Protein AF-A0A2M6ZAA2-F1 (afdb_monomer_lite)

Structure (mmCIF, N/CA/C/O backbone):
data_AF-A0A2M6ZAA2-F1
#
_entry.id   AF-A0A2M6ZAA2-F1
#
loop_
_atom_site.group_PDB
_atom_site.id
_atom_site.type_symbol
_atom_site.label_atom_id
_atom_site.label_alt_id
_atom_site.label_comp_id
_atom_site.label_asym_id
_atom_site.label_entity_id
_atom_site.label_seq_id
_atom_site.pdbx_PDB_ins_code
_atom_site.Cartn_x
_atom_site.Cartn_y
_atom_site.Cartn_z
_atom_site.occupancy
_atom_site.B_iso_or_equiv
_atom_site.auth_seq_id
_atom_site.auth_comp_id
_atom_site.auth_asym_id
_atom_site.auth_atom_id
_atom_site.pdbx_PDB_model_num
ATOM 1 N N . MET A 1 1 ? 18.338 0.016 -50.285 1.00 61.91 1 MET A N 1
ATOM 2 C CA . MET A 1 1 ? 17.575 -0.849 -49.351 1.00 61.91 1 MET A CA 1
ATOM 3 C C . MET A 1 1 ? 17.799 -0.464 -47.884 1.00 61.91 1 MET A C 1
ATOM 5 O O . MET A 1 1 ? 17.042 -0.902 -47.026 1.00 61.91 1 MET A O 1
ATOM 9 N N . ASP A 1 2 ? 18.756 0.419 -47.592 1.00 65.62 2 ASP A N 1
ATOM 10 C CA . ASP A 1 2 ? 19.138 0.801 -46.224 1.00 65.62 2 ASP A CA 1
ATOM 11 C C . ASP A 1 2 ? 18.143 1.740 -45.528 1.00 65.62 2 ASP A C 1
ATOM 13 O O . ASP A 1 2 ? 17.980 1.675 -44.313 1.00 65.62 2 ASP A O 1
ATOM 17 N N . PHE A 1 3 ? 17.396 2.545 -46.293 1.00 66.25 3 PHE A N 1
ATOM 18 C CA . PHE A 1 3 ? 16.387 3.464 -45.752 1.00 66.25 3 PHE A CA 1
ATOM 19 C C . PHE A 1 3 ? 15.218 2.731 -45.067 1.00 66.25 3 PHE A C 1
ATOM 21 O O . PHE A 1 3 ? 14.824 3.080 -43.958 1.00 66.25 3 PHE A O 1
ATOM 28 N N . LEU A 1 4 ? 14.717 1.648 -45.673 1.00 67.81 4 LEU A N 1
ATOM 29 C CA . LEU A 1 4 ? 13.653 0.820 -45.085 1.00 67.81 4 LEU A CA 1
ATOM 30 C C . LEU A 1 4 ? 14.141 0.045 -43.850 1.00 67.81 4 LEU A C 1
ATOM 32 O O . LEU A 1 4 ? 13.384 -0.151 -42.901 1.00 67.81 4 LEU A O 1
ATOM 36 N N . ARG A 1 5 ? 15.420 -0.351 -43.837 1.00 69.12 5 ARG A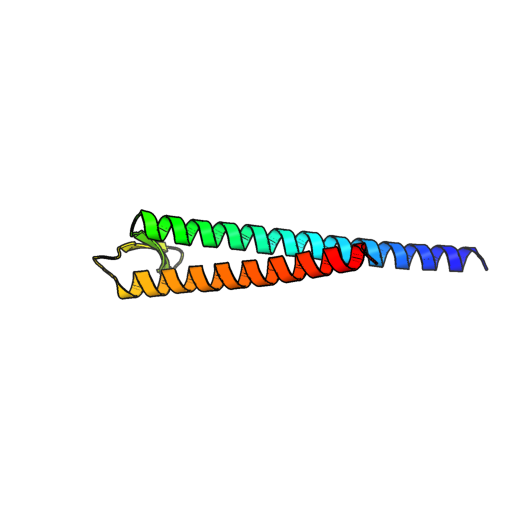 N 1
ATOM 37 C CA . ARG A 1 5 ? 16.045 -1.047 -42.706 1.00 69.12 5 ARG A CA 1
ATOM 38 C C . ARG A 1 5 ? 16.266 -0.099 -41.519 1.00 69.12 5 ARG A C 1
ATOM 40 O O . ARG A 1 5 ? 15.981 -0.475 -40.389 1.00 69.12 5 ARG A O 1
ATOM 47 N N . SER A 1 6 ? 16.675 1.145 -41.777 1.00 72.00 6 SER A N 1
ATOM 48 C CA . SER A 1 6 ? 16.806 2.201 -40.760 1.00 72.00 6 SER A CA 1
ATOM 49 C C . SER A 1 6 ? 15.459 2.561 -40.117 1.00 72.00 6 SER A C 1
ATOM 51 O O . SER A 1 6 ? 15.363 2.667 -38.894 1.00 72.00 6 SER A O 1
ATOM 53 N N . HIS A 1 7 ? 14.392 2.647 -40.917 1.00 70.56 7 HIS A N 1
ATOM 54 C CA . HIS A 1 7 ? 13.053 2.965 -40.418 1.00 70.56 7 HIS A CA 1
ATOM 55 C C . HIS A 1 7 ? 12.464 1.849 -39.536 1.00 70.56 7 HIS A C 1
ATOM 57 O O . HIS A 1 7 ? 11.841 2.128 -38.513 1.00 70.56 7 HIS A O 1
ATOM 63 N N . GLN A 1 8 ? 12.699 0.582 -39.893 1.00 72.25 8 GLN A N 1
ATOM 64 C CA . GLN A 1 8 ? 12.312 -0.576 -39.076 1.00 72.25 8 GLN A CA 1
ATOM 65 C C . GLN A 1 8 ? 13.032 -0.600 -37.719 1.00 72.25 8 GLN A C 1
ATOM 67 O O . GLN A 1 8 ? 12.391 -0.831 -36.695 1.00 72.25 8 GLN A O 1
ATOM 72 N N . ILE A 1 9 ? 14.332 -0.286 -37.688 1.00 74.38 9 ILE A N 1
ATOM 73 C CA . ILE A 1 9 ? 15.112 -0.206 -36.440 1.00 74.38 9 ILE A CA 1
ATOM 74 C C . ILE A 1 9 ? 14.557 0.890 -35.520 1.00 74.38 9 ILE A C 1
ATOM 76 O O . ILE A 1 9 ? 14.405 0.659 -34.323 1.00 74.38 9 ILE A O 1
ATOM 80 N N . TYR A 1 10 ? 14.191 2.051 -36.072 1.00 71.75 10 TYR A N 1
ATOM 81 C CA . TYR A 1 10 ? 13.611 3.156 -35.301 1.00 71.75 10 TYR A CA 1
ATOM 82 C C . TYR A 1 10 ? 12.269 2.800 -34.655 1.00 71.75 10 TYR A C 1
ATOM 84 O O . TYR A 1 10 ? 12.057 3.092 -33.479 1.00 71.75 10 TYR A O 1
ATOM 92 N N . ILE A 1 11 ? 11.372 2.144 -35.398 1.00 73.44 11 ILE A N 1
ATOM 93 C CA . ILE A 1 11 ? 10.057 1.730 -34.882 1.00 73.44 11 ILE A CA 1
ATOM 94 C C . ILE A 1 11 ? 10.225 0.682 -33.772 1.00 73.44 11 ILE A C 1
ATOM 96 O O . ILE A 1 11 ? 9.545 0.750 -32.748 1.00 73.44 11 ILE A O 1
ATOM 100 N N . HIS A 1 12 ? 11.170 -0.248 -33.930 1.00 71.81 12 HIS A N 1
ATOM 101 C CA . HIS A 1 12 ? 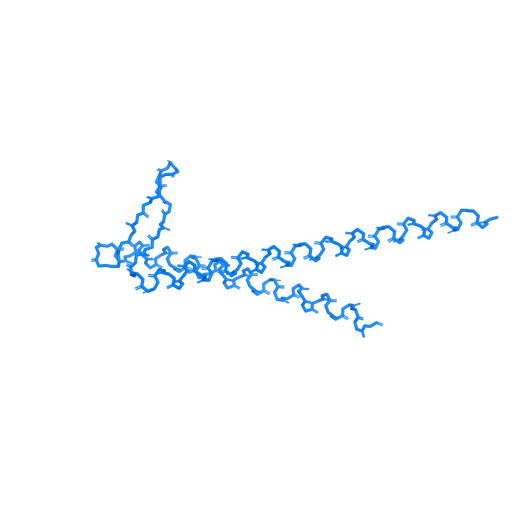11.457 -1.268 -32.922 1.00 71.81 12 HIS A CA 1
ATOM 102 C C . HIS A 1 12 ? 12.085 -0.666 -31.653 1.00 71.81 12 HIS A C 1
ATOM 104 O O . HIS A 1 12 ? 11.688 -1.024 -30.544 1.00 71.81 12 HIS A O 1
ATOM 110 N N . LEU A 1 13 ? 13.009 0.295 -31.794 1.00 67.50 13 LEU A N 1
ATOM 111 C CA . LEU A 1 13 ? 13.586 1.024 -30.657 1.00 67.50 13 LEU A CA 1
ATOM 112 C C . LEU A 1 13 ? 12.526 1.839 -29.906 1.00 67.50 13 LEU A C 1
ATOM 114 O O . LEU A 1 13 ? 12.485 1.800 -28.679 1.00 67.50 13 LEU A O 1
ATOM 118 N N . LEU A 1 14 ? 11.646 2.544 -30.625 1.00 68.38 14 LEU A N 1
ATOM 119 C CA . LEU A 1 14 ? 10.551 3.312 -30.025 1.00 68.38 14 LEU A CA 1
ATOM 120 C C . LEU A 1 14 ? 9.567 2.409 -29.271 1.00 68.38 14 LEU A C 1
ATOM 122 O O . LEU A 1 14 ? 9.179 2.737 -28.150 1.00 68.38 14 LEU A O 1
ATOM 126 N N . GLY A 1 15 ? 9.226 1.246 -29.837 1.00 65.31 15 GLY A N 1
ATOM 127 C CA . GLY A 1 15 ? 8.393 0.244 -29.170 1.00 65.31 15 GLY A CA 1
ATOM 128 C C . GLY A 1 15 ? 9.022 -0.287 -27.877 1.00 65.31 15 GLY A C 1
ATOM 129 O O . GLY A 1 15 ? 8.341 -0.386 -26.855 1.00 65.31 15 GLY A O 1
ATOM 130 N N . ILE A 1 16 ? 10.334 -0.552 -27.883 1.00 63.56 16 ILE A N 1
ATOM 131 C CA . ILE A 1 16 ? 11.073 -0.981 -26.687 1.00 63.56 16 ILE A CA 1
ATOM 132 C C . ILE A 1 16 ? 11.064 0.128 -25.630 1.00 63.56 16 ILE A C 1
ATOM 134 O O . ILE A 1 16 ? 10.685 -0.135 -24.490 1.00 63.56 16 ILE A O 1
ATOM 138 N N . ILE A 1 17 ? 11.385 1.370 -26.003 1.00 61.94 17 ILE A N 1
ATOM 139 C CA . ILE A 1 17 ? 11.424 2.504 -25.069 1.00 61.94 17 ILE A CA 1
ATOM 140 C C . ILE A 1 17 ? 10.041 2.750 -24.446 1.00 61.94 17 ILE A C 1
ATOM 142 O O . ILE A 1 17 ? 9.943 2.873 -23.226 1.00 61.94 17 ILE A O 1
ATOM 146 N N . GLN A 1 18 ? 8.956 2.743 -25.229 1.00 61.69 18 GLN A N 1
ATOM 147 C CA . GLN A 1 18 ? 7.598 2.895 -24.683 1.00 61.69 18 GLN A CA 1
ATOM 148 C C . GLN A 1 18 ? 7.198 1.744 -23.753 1.00 61.69 18 GLN A C 1
ATOM 150 O O . GLN A 1 18 ? 6.612 1.988 -22.698 1.00 61.69 18 GLN A O 1
ATOM 155 N N . SER A 1 19 ? 7.524 0.498 -24.110 1.00 61.72 19 SER A N 1
ATOM 156 C CA . SER A 1 19 ? 7.192 -0.666 -23.275 1.00 61.72 19 SER A CA 1
ATOM 157 C C . SER A 1 19 ? 7.908 -0.642 -21.922 1.00 61.72 19 SER A C 1
ATOM 159 O O . SER A 1 19 ? 7.368 -1.090 -20.911 1.00 61.72 19 SER A O 1
ATOM 161 N N . HIS A 1 20 ? 9.109 -0.069 -21.901 1.00 60.00 20 HIS A N 1
ATOM 162 C CA . HIS A 1 20 ? 9.974 -0.001 -20.737 1.00 60.00 20 HIS A CA 1
ATOM 163 C C . HIS A 1 20 ? 9.551 1.116 -19.774 1.00 60.00 20 HIS A C 1
ATOM 165 O O . HIS A 1 20 ? 9.421 0.886 -18.571 1.00 60.00 20 HIS A O 1
ATOM 171 N N . GLN A 1 21 ? 9.196 2.284 -20.323 1.00 61.19 21 GLN A N 1
ATOM 172 C CA . GLN A 1 21 ? 8.639 3.413 -19.565 1.00 61.19 21 GLN A CA 1
ATOM 173 C C . GLN A 1 21 ? 7.290 3.075 -18.913 1.00 61.19 21 GLN A C 1
ATOM 175 O O . GLN A 1 21 ? 7.012 3.508 -17.797 1.00 61.19 21 GLN A O 1
ATOM 180 N N . GLY A 1 22 ? 6.457 2.259 -19.569 1.00 63.62 22 GLY A N 1
ATOM 181 C CA . GLY A 1 22 ? 5.213 1.781 -18.965 1.00 63.62 22 GLY A CA 1
ATOM 182 C C . GLY A 1 22 ? 5.468 0.978 -17.686 1.00 63.62 22 GLY A C 1
ATOM 183 O O . GLY A 1 22 ? 4.841 1.224 -16.659 1.00 63.62 22 GLY A O 1
ATOM 184 N N . GLN A 1 23 ? 6.430 0.052 -17.712 1.00 66.62 23 GLN A N 1
ATOM 185 C CA . GLN A 1 23 ? 6.709 -0.838 -16.580 1.00 66.62 23 GLN A CA 1
ATOM 186 C C . GLN A 1 23 ? 7.263 -0.093 -15.358 1.00 66.62 23 GLN A C 1
ATOM 188 O O . GLN A 1 23 ? 6.810 -0.356 -14.242 1.00 66.62 23 GLN A O 1
ATOM 193 N N . THR A 1 24 ? 8.166 0.877 -15.548 1.00 69.44 24 THR A N 1
ATOM 194 C CA . THR A 1 24 ? 8.689 1.716 -14.451 1.00 69.44 24 THR A CA 1
ATOM 195 C C . THR A 1 24 ? 7.594 2.568 -13.817 1.00 69.44 24 THR A C 1
ATOM 197 O O . THR A 1 24 ? 7.525 2.659 -12.586 1.00 69.44 24 THR A O 1
ATOM 200 N N . MET A 1 25 ? 6.717 3.173 -14.626 1.00 77.31 25 MET A N 1
ATOM 201 C CA . MET A 1 25 ? 5.608 3.989 -14.121 1.00 77.31 25 MET A CA 1
ATOM 202 C C . MET A 1 25 ? 4.617 3.150 -13.308 1.00 77.31 25 MET A C 1
ATOM 204 O O . MET A 1 25 ? 4.230 3.554 -12.210 1.00 77.31 25 MET A O 1
ATOM 208 N N . PHE A 1 26 ? 4.260 1.953 -13.789 1.00 76.25 26 PHE A N 1
ATOM 209 C CA . PHE A 1 26 ? 3.368 1.053 -13.056 1.00 76.25 26 PHE A CA 1
ATOM 210 C C . PHE A 1 26 ? 4.002 0.528 -11.764 1.00 76.25 26 PHE A C 1
ATOM 212 O O . PHE A 1 26 ? 3.358 0.573 -10.718 1.00 76.25 26 PHE A O 1
ATOM 219 N N . ALA A 1 27 ? 5.258 0.078 -11.794 1.00 73.19 27 ALA A N 1
ATOM 220 C CA . ALA A 1 27 ? 5.948 -0.412 -10.599 1.00 73.19 27 ALA A CA 1
ATOM 221 C C . ALA A 1 27 ? 6.028 0.663 -9.503 1.00 73.19 27 ALA A C 1
ATOM 223 O O . ALA A 1 27 ? 5.689 0.403 -8.347 1.00 73.19 27 ALA A O 1
ATOM 224 N N . THR A 1 28 ? 6.394 1.889 -9.883 1.00 79.69 28 THR A N 1
ATOM 225 C CA . THR A 1 28 ? 6.454 3.031 -8.961 1.00 79.69 28 THR A CA 1
ATOM 226 C C . THR A 1 28 ? 5.078 3.339 -8.373 1.00 79.69 28 THR A C 1
ATOM 228 O O . THR A 1 28 ? 4.946 3.501 -7.162 1.00 79.69 28 THR A O 1
ATOM 231 N N . PHE A 1 29 ? 4.032 3.357 -9.203 1.00 81.38 29 PHE A N 1
ATOM 232 C CA . PHE A 1 29 ? 2.662 3.611 -8.761 1.00 81.38 29 PHE A CA 1
ATOM 233 C C . PHE A 1 29 ? 2.175 2.578 -7.734 1.00 81.38 29 PHE A C 1
ATOM 235 O O . PHE A 1 29 ? 1.668 2.953 -6.676 1.00 81.38 29 PHE A O 1
ATOM 242 N N . PHE A 1 30 ? 2.379 1.285 -8.002 1.00 78.81 30 PHE A N 1
ATOM 243 C CA . PHE A 1 30 ? 1.989 0.214 -7.081 1.00 78.81 30 PHE A CA 1
ATOM 244 C C . PHE A 1 30 ? 2.761 0.262 -5.758 1.00 78.81 30 PHE A C 1
ATOM 246 O O . PHE A 1 30 ? 2.159 0.050 -4.706 1.00 78.81 30 PHE A O 1
ATOM 253 N N . LEU A 1 31 ? 4.056 0.598 -5.785 1.00 80.00 31 LEU A N 1
ATOM 254 C CA . LEU A 1 31 ? 4.850 0.767 -4.565 1.00 80.00 31 LEU A CA 1
ATOM 255 C C . LEU A 1 31 ? 4.397 1.969 -3.732 1.00 80.00 31 LEU A C 1
ATOM 257 O O . LEU A 1 31 ? 4.260 1.844 -2.516 1.00 80.00 31 LEU A O 1
ATOM 261 N N . VAL A 1 32 ? 4.119 3.113 -4.363 1.00 86.31 32 VAL A N 1
ATOM 262 C CA . VAL A 1 32 ? 3.613 4.302 -3.659 1.00 86.31 32 VAL A CA 1
ATOM 263 C C . VAL A 1 32 ? 2.253 4.011 -3.027 1.00 86.31 32 VAL A C 1
ATOM 265 O O . VAL A 1 32 ? 2.040 4.325 -1.858 1.00 86.31 32 VAL A O 1
ATOM 268 N N . ILE A 1 33 ? 1.348 3.358 -3.759 1.00 84.00 33 ILE A N 1
ATOM 269 C CA . ILE A 1 33 ? 0.049 2.942 -3.220 1.00 84.00 33 ILE A CA 1
ATOM 270 C C . ILE A 1 33 ? 0.217 1.967 -2.052 1.00 84.00 33 ILE A C 1
ATOM 272 O O . ILE A 1 33 ? -0.428 2.149 -1.020 1.00 84.00 33 ILE A O 1
ATOM 276 N N . GLY A 1 34 ? 1.098 0.972 -2.176 1.00 80.06 34 GLY A N 1
ATOM 277 C CA . GLY A 1 34 ? 1.387 0.030 -1.095 1.00 80.06 34 GLY A CA 1
ATOM 278 C C . GLY A 1 34 ? 1.908 0.722 0.160 1.00 80.06 34 GLY A C 1
ATOM 279 O O . GLY A 1 34 ? 1.402 0.467 1.252 1.00 80.06 34 GLY A O 1
ATOM 280 N N . ALA A 1 35 ? 2.831 1.675 0.005 1.00 84.44 35 ALA A N 1
ATOM 281 C CA . ALA A 1 35 ? 3.343 2.482 1.108 1.00 84.44 35 ALA A CA 1
ATOM 282 C C . ALA A 1 35 ? 2.247 3.343 1.763 1.00 84.44 35 ALA A C 1
ATOM 284 O O . ALA A 1 35 ? 2.175 3.414 2.990 1.00 84.44 35 ALA A O 1
ATOM 285 N N . LEU A 1 36 ? 1.356 3.953 0.974 1.00 85.94 36 LEU A N 1
ATOM 286 C CA . LEU A 1 36 ? 0.224 4.731 1.493 1.00 85.94 36 LEU A CA 1
ATOM 287 C C . LEU A 1 36 ? -0.761 3.863 2.285 1.00 85.94 36 LEU A C 1
ATOM 289 O O . LEU A 1 36 ? -1.200 4.262 3.366 1.00 85.94 36 LEU A O 1
ATOM 293 N N . PHE A 1 37 ? -1.093 2.672 1.784 1.00 84.06 37 PHE A N 1
ATOM 294 C CA . PHE A 1 37 ? -1.947 1.740 2.519 1.00 84.06 37 PHE A CA 1
ATOM 295 C C . PHE A 1 37 ? -1.265 1.230 3.789 1.00 84.06 37 PHE A C 1
ATOM 297 O O . PHE A 1 37 ? -1.904 1.186 4.839 1.00 84.06 37 PHE A O 1
ATOM 304 N N . PHE A 1 38 ? 0.031 0.915 3.736 1.00 84.38 38 PHE A N 1
ATOM 305 C CA . PHE A 1 38 ? 0.799 0.528 4.919 1.00 84.38 38 PHE A CA 1
ATOM 306 C C . PHE A 1 38 ? 0.805 1.641 5.974 1.00 84.38 38 PHE A C 1
ATOM 308 O O . PHE A 1 38 ? 0.577 1.385 7.156 1.00 84.38 38 PHE A O 1
ATOM 315 N N . TRP A 1 39 ? 0.972 2.894 5.546 1.00 83.75 39 TRP A N 1
ATOM 316 C CA . TRP A 1 39 ? 0.871 4.056 6.425 1.00 83.75 39 TRP A CA 1
ATOM 317 C C . TRP A 1 39 ? -0.520 4.189 7.057 1.00 83.75 39 TRP A C 1
ATOM 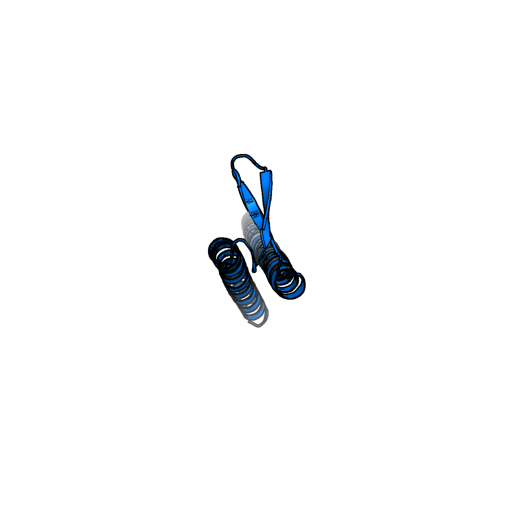319 O O . TRP A 1 39 ? -0.628 4.444 8.255 1.00 83.75 39 TRP A O 1
ATOM 329 N N . MET A 1 40 ? -1.596 3.974 6.290 1.00 81.31 40 MET A N 1
ATOM 330 C CA . MET A 1 40 ? -2.959 3.957 6.837 1.00 81.31 40 MET A CA 1
ATOM 331 C C . MET A 1 40 ? -3.161 2.855 7.879 1.00 81.31 40 MET A C 1
ATOM 333 O O . MET A 1 40 ? -3.795 3.106 8.903 1.00 81.31 40 MET A O 1
ATOM 337 N N . VAL A 1 41 ? -2.621 1.659 7.643 1.00 83.12 41 VAL A N 1
ATOM 338 C CA . VAL A 1 41 ? -2.664 0.539 8.595 1.00 83.12 41 VAL A CA 1
ATOM 339 C C . VAL A 1 41 ? -1.906 0.900 9.875 1.00 83.12 41 VAL A C 1
ATOM 341 O O . VAL A 1 41 ? -2.444 0.738 10.968 1.00 83.12 41 VAL A O 1
ATOM 344 N N . PHE A 1 42 ? -0.696 1.452 9.756 1.00 84.19 42 PHE A N 1
ATOM 345 C CA . PHE A 1 42 ? 0.106 1.876 10.906 1.00 84.19 42 PHE A CA 1
ATOM 346 C C . PHE A 1 42 ? -0.600 2.961 11.726 1.00 84.19 42 PHE A C 1
ATOM 348 O O . PHE A 1 42 ? -0.699 2.866 12.950 1.00 84.19 42 PHE A O 1
ATOM 355 N N . LYS A 1 43 ? -1.161 3.964 11.043 1.00 83.75 43 LYS A N 1
ATOM 356 C CA . LYS A 1 43 ? -1.949 5.020 11.674 1.00 83.75 43 LYS A CA 1
ATOM 357 C C . LYS A 1 43 ? -3.175 4.453 12.391 1.00 83.75 43 LYS A C 1
ATOM 359 O O . LYS A 1 43 ? -3.403 4.791 13.547 1.00 83.75 43 LYS A O 1
ATOM 364 N N . GLY A 1 44 ? -3.909 3.547 11.743 1.00 79.88 44 GLY A N 1
ATOM 365 C CA . GLY A 1 44 ? -5.076 2.897 12.334 1.00 79.88 44 GLY A CA 1
ATOM 366 C C . GLY A 1 44 ? -4.746 2.052 13.563 1.00 79.88 44 GLY A C 1
ATOM 367 O O . GLY A 1 44 ? -5.540 2.006 14.502 1.00 79.88 44 GLY A O 1
ATOM 368 N N . PHE A 1 45 ? -3.570 1.421 13.585 1.00 82.00 45 PHE A N 1
ATOM 369 C CA . PHE A 1 45 ? -3.070 0.677 14.741 1.00 82.00 45 PHE A CA 1
ATOM 370 C C . PHE A 1 45 ? -2.675 1.600 15.904 1.00 82.00 45 PHE A C 1
ATOM 372 O O . PHE A 1 45 ? -3.036 1.323 17.045 1.00 82.00 45 PHE A O 1
ATOM 379 N N . SER A 1 46 ? -1.974 2.702 15.614 1.00 84.75 46 SER A N 1
ATOM 380 C CA . SER A 1 46 ? -1.501 3.663 16.621 1.00 84.75 46 SER A CA 1
ATOM 381 C C . SER A 1 46 ? -2.644 4.459 17.258 1.00 84.75 46 SER A C 1
ATOM 383 O O . SER A 1 46 ? -2.738 4.556 18.478 1.00 84.75 46 SER A O 1
ATOM 385 N N . GLU A 1 47 ? -3.552 4.991 16.438 1.00 85.12 47 GLU A N 1
ATOM 386 C CA . GLU A 1 47 ? -4.659 5.842 16.897 1.00 85.12 47 GLU A CA 1
ATOM 387 C C . GLU A 1 47 ? -5.869 5.029 17.388 1.00 85.12 47 GLU A C 1
ATOM 389 O O . GLU A 1 47 ? -6.807 5.599 17.932 1.00 85.12 47 GLU A O 1
ATOM 394 N N . GLN A 1 48 ? -5.874 3.703 17.181 1.00 83.69 48 GLN A N 1
ATOM 395 C CA . GLN A 1 48 ? -7.026 2.812 17.415 1.00 83.69 48 GLN A CA 1
ATOM 396 C C . GLN A 1 48 ? -8.327 3.276 16.727 1.00 83.69 48 GLN A C 1
ATOM 398 O O . GLN A 1 48 ? -9.440 2.867 17.078 1.00 83.69 48 GLN A O 1
ATOM 403 N N . GLU A 1 49 ? -8.168 4.094 15.689 1.00 85.31 49 GLU A N 1
ATOM 404 C CA . GLU A 1 49 ? -9.216 4.692 14.878 1.00 85.31 49 GLU A CA 1
ATOM 405 C C . GLU A 1 49 ? -8.926 4.416 13.410 1.00 85.31 49 GLU A C 1
ATOM 407 O O . GLU A 1 49 ? -7.832 4.682 12.917 1.00 85.31 49 GLU A O 1
ATOM 412 N N . ILE A 1 50 ? -9.915 3.908 12.680 1.00 83.62 50 ILE A N 1
ATOM 413 C CA . ILE A 1 50 ? -9.780 3.685 11.245 1.00 83.62 50 ILE A CA 1
ATOM 414 C C . ILE A 1 50 ? -10.829 4.469 10.475 1.00 83.62 50 ILE A C 1
ATOM 416 O O . ILE A 1 50 ? -12.024 4.434 10.765 1.00 83.62 50 ILE A O 1
ATOM 420 N N . LYS A 1 51 ? -10.364 5.204 9.465 1.00 83.06 51 LYS A N 1
ATOM 421 C CA . LYS A 1 51 ? -11.230 5.942 8.548 1.00 83.06 51 LYS A CA 1
ATOM 422 C C . LYS A 1 51 ? -11.727 4.969 7.490 1.00 83.06 51 LYS A C 1
ATOM 424 O O . LYS A 1 51 ? -10.951 4.534 6.640 1.00 83.06 51 LYS A O 1
ATOM 429 N N . GLY A 1 52 ? -12.999 4.609 7.564 1.00 76.75 52 GLY A N 1
ATOM 430 C CA . GLY A 1 52 ? -13.668 3.797 6.559 1.00 76.75 52 GLY A CA 1
ATOM 431 C C . GLY A 1 52 ? -14.587 4.632 5.673 1.00 76.75 52 GLY A C 1
ATOM 432 O O . GLY A 1 52 ? -14.915 5.787 5.962 1.00 76.75 52 GLY A O 1
ATOM 433 N N . ARG A 1 53 ? -15.007 4.037 4.556 1.00 70.75 53 ARG A N 1
ATOM 434 C CA . ARG A 1 53 ? -15.969 4.665 3.651 1.00 70.75 53 ARG A CA 1
ATOM 435 C C . ARG A 1 53 ? -17.387 4.424 4.172 1.00 70.75 53 ARG A C 1
ATOM 437 O O . ARG A 1 53 ? -17.827 3.283 4.257 1.00 70.75 53 ARG A O 1
ATOM 444 N N . GLY A 1 54 ? -18.091 5.496 4.517 1.00 69.81 54 GLY A N 1
ATOM 445 C CA . GLY A 1 54 ? -19.528 5.483 4.768 1.00 69.81 54 GLY A CA 1
ATOM 446 C C . GLY A 1 54 ? -20.337 5.499 3.467 1.00 69.81 54 GLY A C 1
ATOM 447 O O . GLY A 1 54 ? -19.790 5.569 2.363 1.00 69.81 54 GLY A O 1
ATOM 448 N N . TRP A 1 55 ? -21.663 5.444 3.592 1.00 60.44 55 TRP A N 1
ATOM 449 C CA . TRP A 1 55 ? -22.572 5.602 2.454 1.00 60.44 55 TRP A CA 1
ATOM 450 C C . TRP A 1 55 ? -22.435 7.007 1.835 1.00 60.44 55 TRP A C 1
ATOM 452 O O . TRP A 1 55 ? -22.459 8.004 2.553 1.00 60.44 55 TRP A O 1
ATOM 462 N N . GLY A 1 56 ? -22.291 7.083 0.505 1.00 62.06 56 GLY A N 1
ATOM 463 C CA . GLY A 1 56 ? -22.339 8.338 -0.263 1.00 62.06 56 GLY A CA 1
ATOM 464 C C . GLY A 1 56 ? -21.192 9.325 0.000 1.00 62.06 56 GLY A C 1
ATOM 465 O O . GLY A 1 56 ? -21.440 10.438 0.444 1.00 62.06 56 GLY A O 1
ATOM 466 N N . PHE A 1 57 ? -19.939 8.930 -0.269 1.00 69.50 57 PHE A N 1
ATOM 467 C CA . PHE A 1 57 ? -18.711 9.741 -0.087 1.00 69.50 57 PHE A CA 1
ATOM 468 C C . PHE A 1 57 ? -18.408 10.227 1.340 1.00 69.50 57 PHE A C 1
ATOM 470 O O . PHE A 1 57 ? -17.353 10.819 1.567 1.00 69.50 57 PHE A O 1
ATOM 477 N N . ASN A 1 58 ? -19.263 9.936 2.316 1.00 77.25 58 ASN A N 1
ATOM 478 C CA . ASN A 1 58 ? -19.017 10.300 3.700 1.00 77.25 58 ASN A CA 1
ATOM 479 C C . ASN A 1 58 ? -17.899 9.421 4.290 1.00 77.25 58 ASN A C 1
ATOM 481 O O . ASN A 1 58 ? -17.912 8.201 4.124 1.00 77.25 58 ASN A O 1
ATOM 485 N N . VAL A 1 59 ? -16.913 10.022 4.957 1.00 80.50 59 VAL A N 1
ATOM 486 C CA . VAL A 1 59 ? -15.849 9.285 5.654 1.00 80.50 59 VAL A CA 1
ATOM 487 C C . VAL A 1 59 ? -16.300 9.065 7.089 1.00 80.50 59 VAL A C 1
ATOM 489 O O . VAL A 1 59 ? -16.471 10.024 7.837 1.00 80.50 59 VAL A O 1
ATOM 492 N N . ARG A 1 60 ? -16.471 7.802 7.485 1.00 81.44 60 ARG A N 1
ATOM 493 C CA . ARG A 1 60 ? -16.849 7.438 8.853 1.00 81.44 60 ARG A CA 1
ATOM 494 C C . ARG A 1 60 ? -15.619 6.948 9.607 1.00 81.44 60 ARG A C 1
ATOM 496 O O . ARG A 1 60 ? -14.803 6.205 9.064 1.00 81.44 60 ARG A O 1
ATOM 503 N N . ILE A 1 61 ? -15.473 7.387 10.851 1.00 84.06 61 ILE A N 1
ATOM 504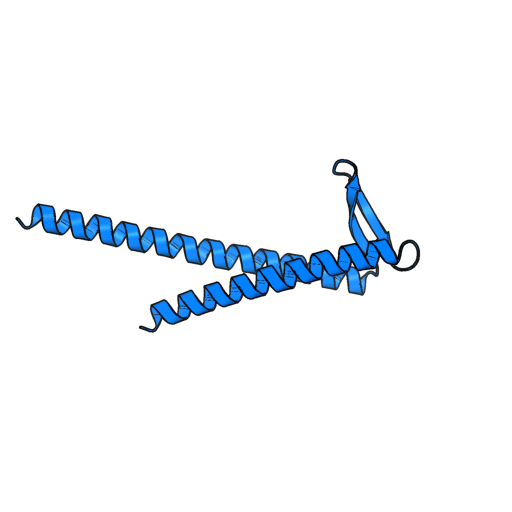 C CA . ILE A 1 61 ? -14.380 6.966 11.729 1.00 84.06 61 ILE A CA 1
ATOM 505 C C . ILE A 1 61 ? -14.903 5.827 12.597 1.00 84.06 61 ILE A C 1
ATOM 507 O O . ILE A 1 61 ? -15.895 5.992 13.305 1.00 84.06 61 ILE A O 1
ATOM 511 N N . TYR A 1 62 ? -14.249 4.674 12.516 1.00 81.69 62 TYR A N 1
ATOM 512 C CA . TYR A 1 62 ? -14.538 3.506 13.335 1.00 81.69 62 TYR A CA 1
ATOM 513 C C . TYR A 1 62 ? -13.495 3.412 14.445 1.00 81.69 62 TYR A C 1
ATOM 515 O O . TYR A 1 62 ? -12.298 3.337 14.166 1.00 81.69 62 TYR A O 1
ATOM 523 N N . ARG A 1 63 ? -13.945 3.412 15.700 1.00 83.12 63 ARG A N 1
ATOM 524 C CA . ARG A 1 63 ? -13.100 3.150 16.870 1.00 83.12 63 ARG A CA 1
ATOM 525 C C . ARG A 1 63 ? -13.114 1.672 17.210 1.00 83.12 63 ARG A C 1
ATOM 527 O O . ARG A 1 63 ? -14.161 1.026 17.125 1.00 83.12 63 ARG A O 1
ATOM 534 N N . ARG A 1 64 ? -11.967 1.167 17.660 1.00 80.62 64 ARG A N 1
ATOM 535 C CA . ARG A 1 64 ? -11.819 -0.222 18.103 1.00 80.62 64 ARG A CA 1
ATOM 536 C C . ARG A 1 64 ? -12.793 -0.591 19.226 1.00 80.62 64 ARG A C 1
ATOM 538 O O . ARG A 1 64 ? -13.352 -1.679 19.191 1.00 80.62 64 ARG A O 1
ATOM 545 N N . ASP A 1 65 ? -13.021 0.321 20.167 1.00 83.06 65 ASP A N 1
ATOM 546 C CA . ASP A 1 65 ? -13.810 0.038 21.374 1.00 83.06 65 ASP A CA 1
ATOM 547 C C . ASP A 1 65 ? -15.324 0.133 21.157 1.00 83.06 65 ASP A C 1
ATOM 549 O O . ASP A 1 65 ? -16.088 -0.567 21.816 1.00 83.06 65 ASP A O 1
ATOM 553 N N . SER A 1 66 ? -15.780 0.985 20.233 1.00 85.69 66 SER A N 1
ATOM 554 C CA . SER A 1 66 ? -17.211 1.179 19.972 1.00 85.69 66 SER A CA 1
ATOM 555 C C . SER A 1 66 ? -17.744 0.256 18.878 1.00 85.69 66 SER A C 1
ATOM 557 O O . SER A 1 66 ? -18.862 -0.240 18.976 1.00 85.69 66 SER A O 1
ATOM 559 N N . GLU A 1 67 ? -16.962 0.037 17.815 1.00 82.62 67 GLU A N 1
ATOM 560 C CA . GLU A 1 67 ? -17.370 -0.731 16.633 1.00 82.62 67 GLU A CA 1
ATOM 561 C C . GLU A 1 67 ? -16.240 -1.696 16.197 1.00 82.62 67 GLU A C 1
ATOM 563 O O . GLU A 1 67 ? -15.700 -1.573 15.090 1.00 82.62 67 GLU A O 1
ATOM 568 N N . PRO A 1 68 ? -15.868 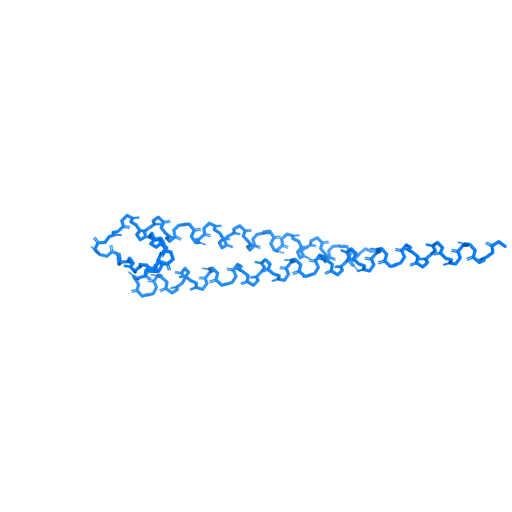-2.684 17.044 1.00 82.56 68 PRO A N 1
ATOM 569 C CA . PRO A 1 68 ? -14.685 -3.528 16.842 1.00 82.56 68 PRO A CA 1
ATOM 570 C C . PRO A 1 68 ? -14.729 -4.314 15.531 1.00 82.56 68 PRO A C 1
ATOM 572 O O . PRO A 1 68 ? -13.718 -4.434 14.844 1.00 82.56 68 PRO A O 1
ATOM 575 N N . VAL A 1 69 ? -15.902 -4.828 15.151 1.00 85.06 69 VAL A N 1
ATOM 576 C CA . VAL A 1 69 ? -16.062 -5.625 13.925 1.00 85.06 69 VAL A CA 1
ATOM 577 C C . VAL A 1 69 ? -15.754 -4.781 12.686 1.00 85.06 69 VAL A C 1
ATOM 579 O O . VAL A 1 69 ? -14.944 -5.183 11.855 1.00 85.06 69 VAL A O 1
ATOM 582 N N . MET A 1 70 ? -16.336 -3.582 12.584 1.00 83.00 70 MET A N 1
ATOM 583 C CA . MET A 1 70 ? -16.114 -2.687 11.440 1.00 83.00 70 MET A CA 1
ATOM 584 C C . MET A 1 70 ? -14.675 -2.176 11.394 1.00 83.00 70 MET A C 1
ATOM 586 O O . MET A 1 70 ? -14.095 -2.076 10.309 1.00 83.00 70 MET A O 1
ATOM 590 N N . TYR A 1 71 ? -14.079 -1.919 12.563 1.00 85.38 71 TYR A N 1
ATOM 591 C CA . TYR A 1 71 ? -12.668 -1.570 12.675 1.00 85.38 71 TYR A CA 1
ATOM 592 C C . TYR A 1 71 ? -11.778 -2.668 12.075 1.00 85.38 71 TYR A C 1
ATOM 594 O O . TYR A 1 71 ? -11.007 -2.396 11.155 1.00 85.38 71 TYR A O 1
ATOM 602 N N . TRP A 1 72 ? -11.924 -3.920 12.525 1.00 83.44 72 TRP A N 1
ATOM 603 C CA . TRP A 1 72 ? -11.086 -5.033 12.068 1.00 83.44 72 TRP A CA 1
ATOM 604 C C . TRP A 1 72 ? -11.314 -5.408 10.604 1.00 83.44 72 TRP A C 1
ATOM 606 O O . TRP A 1 72 ? -10.350 -5.739 9.912 1.00 83.44 72 TRP A O 1
ATOM 616 N N . VAL A 1 73 ? -12.551 -5.325 10.105 1.00 87.25 73 VAL A N 1
ATOM 617 C CA . VAL A 1 73 ? -12.860 -5.561 8.685 1.00 87.25 73 VAL A CA 1
ATOM 618 C C . VAL A 1 73 ? -12.176 -4.512 7.811 1.00 87.25 73 VAL A C 1
ATOM 620 O O . VAL A 1 73 ? -11.461 -4.860 6.869 1.00 87.25 73 VAL A O 1
ATOM 623 N N . THR A 1 74 ? -12.327 -3.229 8.154 1.00 86.19 74 THR A N 1
ATOM 624 C CA . THR A 1 74 ? -11.700 -2.131 7.402 1.00 86.19 74 THR A CA 1
ATOM 625 C C . THR A 1 74 ? -10.175 -2.236 7.475 1.00 86.19 74 THR A C 1
ATOM 627 O O . THR A 1 74 ? -9.494 -2.123 6.457 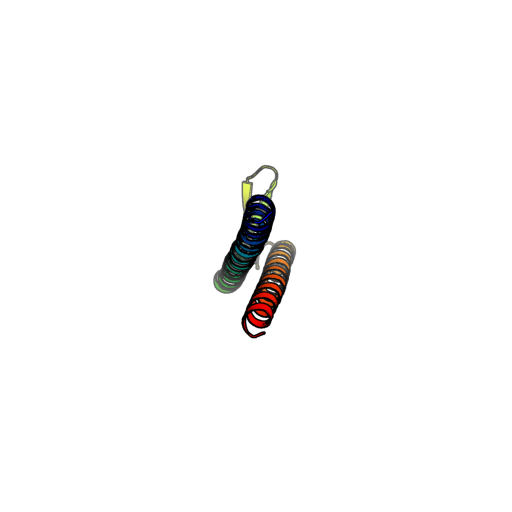1.00 86.19 74 THR A O 1
ATOM 630 N N . PHE A 1 75 ? -9.635 -2.551 8.654 1.00 85.19 75 PHE A N 1
ATOM 631 C CA . PHE A 1 75 ? -8.201 -2.709 8.880 1.00 85.19 75 PHE A CA 1
ATOM 632 C C . PHE A 1 75 ? -7.618 -3.848 8.045 1.00 85.19 75 PHE A C 1
ATOM 634 O O . PHE A 1 75 ? -6.635 -3.655 7.332 1.00 85.19 75 PHE A O 1
ATOM 641 N N . SER A 1 76 ? -8.268 -5.013 8.070 1.00 86.75 76 SER A N 1
ATOM 642 C CA . SER A 1 76 ? -7.849 -6.179 7.291 1.00 86.75 76 SER A CA 1
ATOM 643 C C . SER A 1 76 ? -7.921 -5.900 5.792 1.00 86.75 76 SER A C 1
ATOM 645 O O . SER A 1 76 ? -7.019 -6.291 5.059 1.00 86.75 76 SER A O 1
ATOM 647 N N . SER A 1 77 ? -8.938 -5.167 5.326 1.00 86.62 77 SER A N 1
ATOM 648 C CA . SER A 1 77 ? -9.048 -4.791 3.911 1.00 86.62 77 SER A CA 1
ATOM 649 C C . SER A 1 77 ? -7.882 -3.909 3.443 1.00 86.62 77 SER A C 1
ATOM 651 O O . SER A 1 77 ? -7.292 -4.173 2.396 1.00 86.62 77 SER A O 1
ATOM 653 N N . TYR A 1 78 ? -7.479 -2.915 4.245 1.00 83.81 78 TYR A N 1
ATOM 654 C CA . TYR A 1 78 ? -6.322 -2.070 3.939 1.00 83.81 78 TYR A CA 1
ATOM 655 C C . TYR A 1 78 ? -5.014 -2.853 4.007 1.00 83.81 78 TYR A C 1
ATOM 657 O O . TYR A 1 78 ? -4.146 -2.649 3.163 1.00 83.81 78 TYR A O 1
ATOM 665 N N . LEU A 1 79 ? -4.895 -3.787 4.953 1.00 84.69 79 LEU A N 1
ATOM 666 C CA . LEU A 1 79 ? -3.731 -4.657 5.077 1.00 84.69 79 LEU A CA 1
ATOM 667 C C . LEU A 1 79 ? -3.583 -5.590 3.869 1.00 84.69 79 LEU A C 1
ATOM 669 O O . LEU A 1 79 ? -2.498 -5.679 3.301 1.00 84.69 79 LEU A O 1
ATOM 673 N N . VAL A 1 80 ? -4.667 -6.226 3.417 1.00 88.94 80 VAL A N 1
ATOM 674 C CA . VAL A 1 80 ? -4.656 -7.069 2.211 1.00 88.94 80 VAL A CA 1
ATOM 675 C C . VAL A 1 80 ? -4.265 -6.247 0.982 1.00 88.94 80 VAL A C 1
ATOM 677 O O . VAL A 1 80 ? -3.380 -6.662 0.236 1.00 88.94 80 VAL A O 1
ATOM 680 N N . CYS A 1 81 ? -4.847 -5.056 0.801 1.00 85.19 81 CYS A N 1
ATOM 681 C CA . CYS A 1 81 ? -4.485 -4.157 -0.298 1.00 85.19 81 CYS A CA 1
ATOM 682 C C . CYS A 1 81 ? -3.015 -3.716 -0.234 1.00 85.19 81 CYS A C 1
ATOM 684 O O . CYS A 1 81 ? -2.340 -3.710 -1.266 1.00 85.19 81 CYS A O 1
ATOM 686 N N . ALA A 1 82 ? -2.498 -3.386 0.954 1.00 82.94 82 ALA A N 1
ATOM 687 C CA . ALA A 1 82 ? -1.095 -3.024 1.154 1.00 82.94 82 ALA A CA 1
ATOM 688 C C . ALA A 1 82 ? -0.165 -4.177 0.763 1.00 82.94 82 ALA A C 1
ATOM 690 O O . ALA A 1 82 ? 0.773 -3.984 -0.009 1.00 82.94 82 ALA A O 1
ATOM 691 N N . VAL A 1 83 ? -0.446 -5.388 1.253 1.00 87.81 83 VAL A N 1
ATOM 692 C CA . VAL A 1 83 ? 0.372 -6.574 0.978 1.00 87.81 83 VAL A CA 1
ATOM 693 C C . VAL A 1 83 ? 0.348 -6.905 -0.508 1.00 87.81 83 VAL A C 1
ATOM 695 O O . VAL A 1 83 ? 1.408 -7.049 -1.109 1.00 87.81 83 VAL A O 1
ATOM 698 N N . TRP A 1 84 ? -0.829 -6.967 -1.132 1.00 89.12 84 TRP A N 1
ATOM 699 C CA . TRP A 1 84 ? -0.934 -7.262 -2.561 1.00 89.12 84 TRP A CA 1
ATOM 700 C C . TRP A 1 84 ? -0.214 -6.228 -3.421 1.00 89.12 84 TRP A C 1
ATOM 702 O O . TRP A 1 84 ? 0.623 -6.601 -4.239 1.00 89.12 84 TRP A O 1
ATOM 712 N N . SER A 1 85 ? -0.492 -4.938 -3.226 1.00 84.06 85 SER A N 1
ATOM 713 C CA . SER A 1 85 ? 0.154 -3.877 -4.012 1.00 84.06 85 SER A CA 1
ATOM 714 C C . SER A 1 85 ? 1.675 -3.879 -3.849 1.00 84.06 85 SER A C 1
ATOM 716 O O . SER A 1 85 ? 2.391 -3.751 -4.840 1.00 84.06 85 SER A O 1
ATOM 718 N N . THR A 1 86 ? 2.171 -4.122 -2.634 1.00 82.62 86 THR A N 1
ATOM 719 C CA . THR A 1 86 ? 3.610 -4.221 -2.362 1.00 82.62 86 THR A CA 1
ATOM 720 C C . THR A 1 86 ? 4.222 -5.453 -3.027 1.00 82.62 86 THR A C 1
ATOM 722 O O . THR A 1 86 ? 5.250 -5.334 -3.684 1.00 82.62 86 THR A O 1
ATOM 725 N N . VAL A 1 87 ? 3.585 -6.626 -2.934 1.00 88.19 87 VAL A N 1
ATOM 726 C CA . VAL A 1 87 ? 4.068 -7.862 -3.575 1.00 88.19 87 VAL A CA 1
ATOM 727 C C . VAL A 1 87 ? 4.103 -7.711 -5.095 1.00 88.19 87 VAL A C 1
ATOM 729 O O . VAL A 1 87 ? 5.129 -7.998 -5.707 1.00 88.19 87 VAL A O 1
ATOM 732 N N . PHE A 1 88 ? 3.032 -7.208 -5.715 1.00 85.38 88 PHE A N 1
ATOM 733 C CA . PHE A 1 88 ? 3.007 -6.966 -7.160 1.00 85.38 88 PHE A CA 1
ATOM 734 C C . PHE A 1 88 ? 4.034 -5.910 -7.586 1.00 85.38 88 PHE A C 1
ATOM 736 O O . PHE A 1 88 ? 4.720 -6.102 -8.590 1.00 85.38 88 PHE A O 1
ATOM 743 N N . GLY A 1 89 ? 4.190 -4.832 -6.810 1.00 82.69 89 GLY A N 1
ATOM 744 C CA . GLY A 1 89 ? 5.202 -3.804 -7.048 1.00 82.69 89 GLY A CA 1
ATOM 745 C C . GLY A 1 89 ? 6.627 -4.359 -6.991 1.00 82.69 89 GLY A C 1
ATOM 746 O O . GLY A 1 89 ? 7.412 -4.130 -7.910 1.00 82.69 89 GLY A O 1
ATOM 747 N N . ILE A 1 90 ? 6.945 -5.154 -5.964 1.00 83.31 90 ILE A N 1
ATOM 748 C CA . ILE A 1 90 ? 8.255 -5.801 -5.804 1.00 83.31 90 ILE A CA 1
ATOM 749 C C . ILE A 1 90 ? 8.508 -6.804 -6.929 1.00 83.31 90 ILE A C 1
ATOM 751 O O . ILE A 1 90 ? 9.574 -6.773 -7.534 1.00 83.31 90 ILE A O 1
ATOM 755 N N . LEU A 1 91 ? 7.545 -7.671 -7.251 1.00 85.69 91 LEU A N 1
ATOM 756 C CA . LEU A 1 91 ? 7.701 -8.652 -8.330 1.00 85.69 91 LEU A CA 1
ATOM 757 C C . LEU A 1 91 ? 7.951 -7.973 -9.682 1.00 85.69 91 LEU A C 1
ATOM 759 O O . LEU A 1 91 ? 8.802 -8.430 -10.446 1.00 85.69 91 LEU A O 1
ATOM 763 N N . MET A 1 92 ? 7.263 -6.863 -9.968 1.00 82.75 92 MET A N 1
ATOM 764 C CA . MET A 1 92 ? 7.541 -6.072 -11.167 1.00 82.75 92 MET A CA 1
ATOM 765 C C . MET A 1 92 ? 8.929 -5.430 -11.123 1.00 82.75 92 MET A C 1
ATOM 767 O O . MET A 1 92 ? 9.662 -5.536 -12.103 1.00 82.75 92 MET A O 1
ATOM 771 N N . ALA A 1 93 ? 9.328 -4.835 -9.997 1.00 79.56 93 ALA A N 1
ATOM 772 C CA . ALA A 1 93 ? 10.658 -4.246 -9.844 1.00 79.56 93 ALA A CA 1
ATOM 773 C C . ALA A 1 93 ? 11.780 -5.287 -10.027 1.00 79.56 93 ALA A C 1
ATOM 775 O O . ALA A 1 93 ? 12.748 -5.036 -10.744 1.00 79.56 93 ALA A O 1
ATOM 776 N N . LEU A 1 94 ? 11.624 -6.485 -9.455 1.00 83.69 94 LEU A N 1
ATOM 777 C CA . LEU A 1 94 ? 12.565 -7.596 -9.619 1.00 83.69 94 LEU A CA 1
ATOM 778 C C . LEU A 1 94 ? 12.632 -8.082 -11.071 1.00 83.69 94 LEU A C 1
ATOM 780 O O . LEU A 1 94 ? 13.724 -8.306 -11.589 1.00 83.69 94 LEU A O 1
ATOM 784 N N . LYS A 1 95 ? 11.487 -8.192 -11.757 1.00 81.50 95 LYS A N 1
ATOM 785 C CA . LYS A 1 95 ? 11.451 -8.530 -13.187 1.00 81.50 95 LYS A CA 1
ATOM 786 C C . LYS A 1 95 ? 12.178 -7.483 -14.036 1.00 81.50 95 LYS A C 1
ATOM 788 O O . LYS A 1 95 ? 12.907 -7.847 -14.955 1.00 81.50 95 LYS A O 1
ATOM 793 N N . MET A 1 96 ? 12.020 -6.197 -13.718 1.00 72.25 96 MET A N 1
ATOM 794 C CA . MET A 1 96 ? 12.739 -5.125 -14.409 1.00 72.25 96 MET A CA 1
ATOM 795 C C . MET A 1 96 ? 14.249 -5.203 -14.176 1.00 72.25 96 MET A C 1
ATOM 797 O O . MET A 1 96 ? 15.003 -5.104 -15.142 1.00 72.25 96 MET A O 1
ATOM 801 N N . LEU A 1 97 ? 14.690 -5.428 -12.934 1.00 77.62 97 LEU A N 1
ATOM 802 C CA . LEU A 1 97 ? 16.109 -5.595 -12.600 1.00 77.62 97 LEU A CA 1
ATOM 803 C C . LEU A 1 97 ? 16.726 -6.795 -13.328 1.00 77.62 97 LEU A C 1
ATOM 805 O O . LEU A 1 97 ? 17.791 -6.663 -13.927 1.00 77.62 97 LEU A O 1
ATOM 809 N N . SER A 1 98 ? 16.030 -7.935 -13.352 1.00 78.94 98 SER A N 1
ATOM 810 C CA . SER A 1 98 ? 16.482 -9.127 -14.080 1.00 78.94 98 SER A CA 1
ATOM 811 C C . SER A 1 98 ? 16.648 -8.877 -15.581 1.00 78.94 98 SER A C 1
ATOM 813 O O . SER A 1 98 ? 17.568 -9.421 -16.178 1.00 78.94 98 SER A O 1
ATOM 815 N N . ASN A 1 99 ? 15.787 -8.058 -16.190 1.00 65.69 99 ASN A N 1
ATOM 816 C CA . ASN A 1 99 ? 15.862 -7.731 -17.616 1.00 65.69 99 ASN A CA 1
ATOM 817 C C . ASN A 1 99 ? 16.971 -6.723 -17.977 1.00 65.69 99 ASN A C 1
ATOM 819 O O . ASN A 1 99 ? 17.249 -6.568 -19.158 1.00 65.69 99 ASN A O 1
ATOM 823 N N . HIS A 1 100 ? 17.568 -6.015 -17.009 1.00 59.50 100 HIS A N 1
ATOM 824 C CA . HIS A 1 100 ? 18.712 -5.114 -17.259 1.00 59.50 100 HIS A CA 1
ATOM 825 C C . HIS A 1 100 ? 20.065 -5.757 -16.953 1.00 59.50 100 HIS A C 1
ATOM 827 O O . HIS A 1 100 ? 21.092 -5.210 -17.340 1.00 59.50 100 HIS A O 1
ATOM 833 N N . GLY A 1 101 ? 20.074 -6.865 -16.206 1.00 54.69 101 GLY A N 1
ATOM 834 C CA . GLY A 1 101 ? 21.285 -7.616 -15.873 1.00 54.69 101 GLY A CA 1
ATOM 835 C C . GLY A 1 101 ? 21.670 -8.695 -16.892 1.00 54.69 101 GLY A C 1
ATOM 836 O O . GLY A 1 101 ? 22.658 -9.387 -16.656 1.00 54.69 101 GLY A O 1
ATOM 837 N N . ALA A 1 102 ? 20.901 -8.856 -17.975 1.00 45.31 102 ALA A N 1
ATOM 838 C CA . ALA A 1 102 ? 21.171 -9.751 -19.106 1.00 45.31 102 ALA A CA 1
ATOM 839 C C . ALA A 1 102 ? 21.488 -8.928 -20.360 1.00 45.31 102 ALA A C 1
ATOM 841 O O . ALA A 1 102 ? 22.355 -9.376 -21.141 1.00 45.31 102 ALA A O 1
#

pLDDT: mean 77.29, std 9.16, range [45.31, 89.12]

Secondary structure (DSSP, 8-state):
-HHHHHHHHHHHHHHHHHHHHHHHHHHHHHHHHHHHHHHHHHHHHHHSEEEEE-STTPEEEEETTT-HHHHHHHHHHHHHHHHHHHHHHHHHHHHHHHHH--

Radius of gyration: 21.67 Å; chains: 1; bounding box: 44×20×71 Å

Foldseek 3Di:
DVVVVVVVVVVVVVVVVVVLVVLVVLLVVLLVLLVVLVVQLVVCVVVQWHFDQDPPRDTDIDHCVPHVVVSVVRSVVSVVSSVVSNVVSVVSVVVSVVVVVD

Sequence (102 aa):
MDFLRSHQIYIHLLGIIQSHQGQTMFATFFLVIGALFFWMVFKGFSEQEIKGRGWGFNVRIYRRDSEPVMYWVTFSSYLVCAVWSTVFGILMALKMLSNHGA